Protein AF-A0A521VJM5-F1 (afdb_monomer_lite)

Foldseek 3Di:
DALVVLQCQLVVDQQAQDPCLVVSLVVLLVVLLVDPDPVRLVSSLVSLVSNLVRCLRHPDDPVCNVVSVVVSVVSSLVSLQSQQDQQPDGALVSQQVSQVVCVVVVNHPCPDPSNVVSVVVVPDDDDHPVRSNVVSVVVVVVVVVVVVPDDPPPPPPDPDPPDDD

Secondary structure (DSSP, 8-state):
--HHHHHHHHTS-SSS--TTHHHHHHHHHHHHHH--SHHHHHHHHHHHHHHHHHHHHHT--GGGHHHHHHHHHHHHHHHHHHHHEETTEE-HHHHHHHHHHHHHTTSS-TT-HHHHHHHHHHHS----HHHHHHHHHHHHHHHHHHHHT--S-SSSSSSSS----

Radius of gyration: 23.42 Å; chains: 1; bounding box: 52×75×48 Å

Sequence (165 aa):
MRVDQLLQRVQADPEAAPPDWVELRAEIQDEHARATTAEARVALLGTFNALMDLVERSSIVPENLATFRQTRLRDYRQMVLREAQIGEHVCTETLDAVTRREVDAGRLSPDDELRQRAVREMAAPHPTRAQLMAMDAQRRAQASQLTQTQPASRWRRALTWWRRT

Structure (mmCIF, N/CA/C/O backbone):
data_AF-A0A521VJM5-F1
#
_entry.id   AF-A0A521VJM5-F1
#
loop_
_atom_site.group_PDB
_atom_site.id
_atom_site.type_symbol
_atom_site.label_atom_id
_atom_site.label_alt_id
_atom_site.label_comp_id
_atom_site.label_asym_id
_atom_site.label_entity_id
_atom_site.label_seq_id
_atom_site.pdbx_PDB_ins_code
_atom_site.Cartn_x
_atom_site.Cartn_y
_atom_site.Cartn_z
_atom_site.occupancy
_atom_site.B_iso_or_equiv
_atom_site.auth_seq_id
_atom_site.auth_comp_id
_atom_site.auth_asym_id
_atom_site.auth_atom_id
_atom_site.pdbx_PDB_model_num
ATOM 1 N N . MET A 1 1 ? 12.265 4.939 10.093 1.00 61.16 1 MET A N 1
ATOM 2 C CA . MET A 1 1 ? 12.022 3.979 11.194 1.00 61.16 1 MET A CA 1
ATOM 3 C C . MET A 1 1 ? 11.872 2.592 10.581 1.00 61.16 1 MET A C 1
ATOM 5 O O . MET A 1 1 ? 11.365 2.503 9.475 1.00 61.16 1 MET A O 1
ATOM 9 N N . ARG A 1 2 ? 12.363 1.513 11.205 1.00 80.88 2 ARG A N 1
ATOM 10 C CA . ARG A 1 2 ? 12.263 0.171 10.589 1.00 80.88 2 ARG A CA 1
ATOM 11 C C . ARG A 1 2 ? 10.854 -0.413 10.752 1.00 80.88 2 ARG A C 1
ATOM 13 O O . ARG A 1 2 ? 10.179 -0.103 11.729 1.00 80.88 2 ARG A O 1
ATOM 20 N N . VAL A 1 3 ? 10.447 -1.288 9.828 1.00 81.31 3 VAL A N 1
ATOM 21 C CA . VAL A 1 3 ? 9.133 -1.966 9.832 1.00 81.31 3 VAL A CA 1
ATOM 22 C C . VAL A 1 3 ? 8.836 -2.634 11.180 1.00 81.31 3 VAL A C 1
ATOM 24 O O . VAL A 1 3 ? 7.745 -2.462 11.714 1.00 81.31 3 VAL A O 1
ATOM 27 N N . ASP A 1 4 ? 9.823 -3.305 11.779 1.00 83.62 4 ASP A N 1
ATOM 28 C CA . ASP A 1 4 ? 9.657 -3.992 13.068 1.00 83.62 4 ASP A CA 1
ATOM 29 C C . ASP A 1 4 ? 9.326 -3.030 14.218 1.00 83.62 4 ASP A C 1
ATOM 31 O O . ASP A 1 4 ? 8.544 -3.362 15.101 1.00 83.62 4 ASP A O 1
ATOM 35 N N . GLN A 1 5 ? 9.878 -1.812 14.194 1.00 85.62 5 GLN A N 1
ATOM 36 C CA . GLN A 1 5 ? 9.608 -0.792 15.215 1.00 85.62 5 GLN A CA 1
ATOM 37 C C . GLN A 1 5 ? 8.179 -0.253 15.092 1.00 85.62 5 GLN A C 1
ATOM 39 O O . GLN A 1 5 ? 7.517 -0.017 16.100 1.00 85.62 5 GLN A O 1
ATOM 44 N N . LEU A 1 6 ? 7.692 -0.091 13.858 1.00 85.19 6 LEU A N 1
ATOM 45 C CA . LEU A 1 6 ? 6.300 0.273 13.592 1.00 85.19 6 LEU A CA 1
ATOM 46 C C . LEU A 1 6 ? 5.347 -0.823 14.066 1.00 85.19 6 LEU A C 1
ATOM 48 O O . LEU A 1 6 ? 4.375 -0.528 14.755 1.00 85.19 6 LEU A O 1
ATOM 52 N N . LEU A 1 7 ? 5.652 -2.082 13.745 1.00 85.25 7 LEU A N 1
ATOM 53 C CA . LEU A 1 7 ? 4.852 -3.222 14.177 1.00 85.25 7 LEU A CA 1
ATOM 54 C C . LEU A 1 7 ? 4.780 -3.309 15.707 1.00 85.25 7 LEU A C 1
ATOM 56 O O . LEU A 1 7 ? 3.690 -3.420 16.257 1.00 85.25 7 LEU A O 1
ATOM 60 N N . GLN A 1 8 ? 5.920 -3.182 16.391 1.00 88.81 8 GLN A N 1
ATOM 61 C CA . GLN A 1 8 ? 5.979 -3.192 17.854 1.00 88.81 8 GLN A CA 1
ATOM 62 C C . GLN A 1 8 ? 5.139 -2.078 18.483 1.00 88.81 8 GLN A C 1
ATOM 64 O O . GLN A 1 8 ? 4.447 -2.331 19.462 1.00 88.81 8 GLN A O 1
ATOM 69 N N . ARG A 1 9 ? 5.157 -0.861 17.920 1.00 85.50 9 ARG A N 1
ATOM 70 C CA . ARG A 1 9 ? 4.329 0.251 18.421 1.00 85.50 9 ARG A CA 1
ATOM 71 C C . ARG A 1 9 ? 2.837 -0.027 18.259 1.00 85.50 9 ARG A C 1
ATOM 73 O O . ARG A 1 9 ? 2.081 0.233 19.185 1.00 85.50 9 ARG A O 1
ATOM 80 N N . VAL A 1 10 ? 2.422 -0.585 17.121 1.00 85.94 10 VAL A N 1
ATOM 81 C CA . VAL A 1 10 ? 1.018 -0.970 16.886 1.00 85.94 10 VAL A CA 1
ATOM 82 C C . VAL A 1 10 ? 0.583 -2.112 17.811 1.00 85.94 10 VAL A C 1
ATOM 84 O O . VAL A 1 10 ? -0.568 -2.163 18.218 1.00 85.94 10 VAL A O 1
ATOM 87 N N . GLN A 1 11 ? 1.496 -3.017 18.162 1.00 87.00 11 GLN A N 1
ATOM 88 C CA . GLN A 1 11 ? 1.216 -4.178 19.013 1.00 87.00 11 GLN A CA 1
ATOM 89 C C . GLN A 1 11 ? 1.411 -3.921 20.515 1.00 87.00 11 GLN A C 1
ATOM 91 O O . GLN A 1 11 ? 1.194 -4.836 21.307 1.00 87.00 11 GLN A O 1
ATOM 96 N N . ALA A 1 12 ? 1.840 -2.721 20.915 1.00 86.94 12 ALA A N 1
ATOM 97 C CA . ALA A 1 12 ? 2.168 -2.418 22.307 1.00 86.94 12 ALA A CA 1
ATOM 98 C C . ALA A 1 12 ? 0.951 -2.536 23.239 1.00 86.94 12 ALA A C 1
ATOM 100 O O . ALA A 1 12 ? 1.091 -3.014 24.363 1.00 86.94 12 ALA A O 1
ATOM 101 N N . ASP A 1 13 ? -0.227 -2.139 22.754 1.00 85.75 13 ASP A N 1
ATOM 102 C CA . ASP A 1 13 ? -1.511 -2.341 23.419 1.00 85.75 13 ASP A CA 1
ATOM 103 C C . ASP A 1 13 ? -2.541 -2.833 22.381 1.00 85.75 13 ASP A C 1
ATOM 105 O O . ASP A 1 13 ? -2.928 -2.076 21.489 1.00 85.75 13 ASP A O 1
ATOM 109 N N . PRO A 1 14 ? -2.964 -4.108 22.434 1.00 82.00 14 PRO A N 1
ATOM 110 C CA . PRO A 1 14 ? -3.916 -4.655 21.471 1.00 82.00 14 PRO A CA 1
ATOM 111 C C . PRO A 1 14 ? -5.362 -4.184 21.707 1.00 82.00 14 PRO A C 1
ATOM 113 O O . PRO A 1 14 ? -6.223 -4.448 20.863 1.00 82.00 14 PRO A O 1
ATOM 116 N N . GLU A 1 15 ? -5.644 -3.511 22.826 1.00 84.94 15 GLU A N 1
ATOM 117 C CA . GLU A 1 15 ? -6.987 -3.050 23.198 1.00 84.94 15 GLU A CA 1
ATOM 118 C C . GLU A 1 15 ? -7.183 -1.549 22.953 1.00 84.94 15 GLU A C 1
ATOM 120 O O . GLU A 1 15 ? -8.317 -1.088 22.793 1.00 84.94 15 GLU A O 1
ATOM 125 N N . ALA A 1 16 ? -6.095 -0.780 22.874 1.00 86.50 16 ALA A N 1
ATOM 126 C CA . ALA A 1 16 ? -6.146 0.661 22.672 1.00 86.50 16 ALA A CA 1
ATOM 127 C C . ALA A 1 16 ? -5.255 1.111 21.514 1.00 86.50 16 ALA A C 1
ATOM 129 O O . ALA A 1 16 ? -4.064 0.808 21.452 1.00 86.50 16 ALA A O 1
ATOM 130 N N . ALA A 1 17 ? -5.819 1.912 20.608 1.00 86.94 17 ALA A N 1
ATOM 131 C CA . ALA A 1 17 ? -5.008 2.604 19.622 1.00 86.94 17 ALA A CA 1
ATOM 132 C C . ALA A 1 17 ? -4.013 3.563 20.307 1.00 86.94 17 ALA A C 1
ATOM 134 O O . ALA A 1 17 ? -4.386 4.256 21.263 1.00 86.94 17 ALA A O 1
ATOM 135 N N . PRO A 1 18 ? -2.776 3.673 19.790 1.00 88.44 18 PRO A N 1
ATOM 136 C CA . PRO A 1 18 ? -1.823 4.660 20.273 1.00 88.44 18 PRO A CA 1
ATOM 137 C C . PRO A 1 18 ? -2.395 6.086 20.185 1.00 88.44 18 PRO A C 1
ATOM 139 O O . PRO A 1 18 ? -3.090 6.411 19.216 1.00 88.44 18 PRO A O 1
ATOM 142 N N . PRO A 1 19 ? -2.097 6.970 21.153 1.00 88.19 19 PRO A N 1
ATOM 143 C CA . PRO A 1 19 ? -2.596 8.347 21.136 1.00 88.19 19 PRO A CA 1
ATOM 144 C C . PRO A 1 19 ? -2.091 9.151 19.924 1.00 88.19 19 PRO A C 1
ATOM 146 O O . PRO A 1 19 ? -2.752 10.091 19.497 1.00 88.19 19 PRO A O 1
ATOM 149 N N . ASP A 1 20 ? -0.957 8.751 19.349 1.00 92.44 20 ASP A N 1
ATOM 150 C CA . ASP A 1 20 ? -0.284 9.309 18.171 1.00 92.44 20 ASP A CA 1
ATOM 151 C C . ASP A 1 20 ? -0.540 8.481 16.891 1.00 92.44 20 ASP A C 1
ATOM 153 O O . ASP A 1 20 ? 0.305 8.374 15.996 1.00 92.44 20 ASP A O 1
ATOM 157 N N . TRP A 1 21 ? -1.708 7.833 16.788 1.00 94.56 21 TRP A N 1
ATOM 158 C CA . TRP A 1 21 ? -2.031 6.964 15.649 1.00 94.56 21 TRP A CA 1
ATOM 159 C C . TRP A 1 21 ? -2.033 7.699 14.297 1.00 94.56 21 TRP A C 1
ATOM 161 O O . TRP A 1 21 ? -1.820 7.070 13.258 1.00 94.56 21 TRP A O 1
ATOM 171 N N . VAL A 1 22 ? -2.281 9.014 14.282 1.00 95.50 22 VAL A N 1
ATOM 172 C CA . VAL A 1 22 ? -2.273 9.826 13.054 1.00 95.50 22 VAL A CA 1
ATOM 173 C C . VAL A 1 22 ? -0.851 9.948 12.512 1.00 95.50 22 VAL A C 1
ATOM 175 O O . VAL A 1 22 ? -0.626 9.732 11.319 1.00 95.50 22 VAL A O 1
ATOM 178 N N . GLU A 1 23 ? 0.108 10.237 13.388 1.00 95.25 23 GLU A N 1
ATOM 179 C CA . GLU A 1 23 ? 1.533 10.286 13.081 1.00 95.25 23 GLU A CA 1
ATOM 180 C C . GLU A 1 23 ? 2.030 8.906 12.646 1.00 95.25 23 GLU A C 1
ATOM 182 O O . GLU A 1 23 ? 2.648 8.778 11.590 1.00 95.25 23 GLU A O 1
ATOM 187 N N . LEU A 1 24 ? 1.670 7.852 13.385 1.00 95.31 24 LEU A N 1
ATOM 188 C CA . LEU A 1 24 ? 2.001 6.470 13.029 1.00 95.31 24 LEU A CA 1
ATOM 189 C C . LEU A 1 24 ? 1.470 6.070 11.647 1.00 95.31 24 LEU A C 1
ATOM 191 O O . LEU A 1 24 ? 2.186 5.443 10.865 1.00 95.31 24 LEU A O 1
ATOM 195 N N . ARG A 1 25 ? 0.230 6.443 11.310 1.00 97.12 25 ARG A N 1
ATOM 196 C CA . ARG A 1 25 ? -0.345 6.216 9.975 1.00 97.12 25 ARG A CA 1
ATOM 197 C C . ARG A 1 25 ? 0.505 6.871 8.886 1.00 97.12 25 ARG A C 1
ATOM 199 O O . ARG A 1 25 ? 0.769 6.227 7.871 1.00 97.12 25 ARG A O 1
ATOM 206 N N . ALA A 1 26 ? 0.934 8.116 9.090 1.00 96.81 26 ALA A N 1
ATOM 207 C CA . ALA A 1 26 ? 1.795 8.821 8.143 1.00 96.81 26 ALA A CA 1
ATOM 208 C C . ALA A 1 26 ? 3.175 8.149 8.022 1.00 96.81 26 ALA A C 1
ATOM 210 O O . ALA A 1 26 ? 3.648 7.911 6.912 1.00 96.81 26 ALA A O 1
ATOM 211 N N . GLU A 1 27 ? 3.780 7.750 9.143 1.00 96.50 27 GLU A N 1
ATOM 212 C CA . GLU A 1 27 ? 5.064 7.040 9.165 1.00 96.50 27 GLU A CA 1
ATOM 213 C C . GLU A 1 27 ? 4.998 5.708 8.400 1.00 96.50 27 GLU A C 1
ATOM 215 O O . GLU A 1 27 ? 5.893 5.403 7.612 1.00 96.50 27 GLU A O 1
ATOM 220 N N . ILE A 1 28 ? 3.920 4.932 8.562 1.00 97.19 28 ILE A N 1
ATOM 221 C CA . ILE A 1 28 ? 3.710 3.684 7.811 1.00 97.19 28 ILE A CA 1
ATOM 222 C C . ILE A 1 28 ? 3.607 3.960 6.306 1.00 97.19 28 ILE A C 1
ATOM 224 O O . ILE A 1 28 ? 4.206 3.242 5.501 1.00 97.19 28 ILE A O 1
ATOM 228 N N . GLN A 1 29 ? 2.864 4.996 5.909 1.00 97.12 29 GLN A N 1
ATOM 229 C CA . GLN A 1 29 ? 2.701 5.370 4.501 1.00 97.12 29 GLN A CA 1
ATOM 230 C C . GLN A 1 29 ? 4.014 5.843 3.863 1.00 97.12 29 GLN A C 1
ATOM 232 O O . GLN A 1 29 ? 4.281 5.513 2.700 1.00 97.12 29 GLN A O 1
ATOM 237 N N . ASP A 1 30 ? 4.834 6.577 4.614 1.00 96.19 30 ASP A N 1
ATOM 238 C CA . ASP A 1 30 ? 6.147 7.056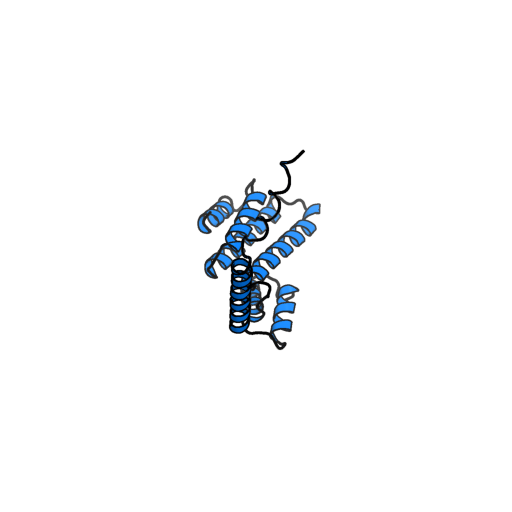 4.185 1.00 96.19 30 ASP A CA 1
ATOM 239 C C . ASP A 1 30 ? 7.156 5.914 4.051 1.00 96.19 30 ASP A C 1
ATOM 241 O O . ASP A 1 30 ? 7.859 5.816 3.039 1.00 96.19 30 ASP A O 1
ATOM 245 N N . GLU A 1 31 ? 7.215 5.010 5.030 1.00 96.44 31 GLU A N 1
ATOM 246 C CA . GLU A 1 31 ? 8.079 3.831 4.946 1.00 96.44 31 GLU A CA 1
ATOM 247 C C . GLU A 1 31 ? 7.630 2.898 3.813 1.00 96.44 31 GLU A C 1
ATOM 249 O O . GLU A 1 31 ? 8.467 2.367 3.082 1.00 96.44 31 GLU A O 1
ATOM 254 N N . HIS A 1 32 ? 6.320 2.769 3.566 1.00 96.81 32 HIS A N 1
ATOM 255 C CA . HIS A 1 32 ? 5.809 1.994 2.426 1.00 96.81 32 HIS A CA 1
ATOM 256 C C . HIS A 1 32 ? 6.240 2.611 1.095 1.00 96.81 32 HIS A C 1
ATOM 258 O O . HIS A 1 32 ? 6.634 1.890 0.176 1.00 96.81 32 HIS A O 1
ATOM 264 N N . ALA A 1 33 ? 6.256 3.945 1.003 1.00 94.31 33 ALA A N 1
ATOM 265 C CA . ALA A 1 33 ? 6.749 4.646 -0.179 1.00 94.31 33 ALA A CA 1
ATOM 266 C C . ALA A 1 33 ? 8.233 4.369 -0.463 1.00 94.31 33 ALA A C 1
ATOM 268 O O . ALA A 1 33 ? 8.629 4.275 -1.626 1.00 94.31 33 ALA A O 1
ATOM 269 N N . ARG A 1 34 ? 9.045 4.239 0.592 1.00 94.19 34 ARG A N 1
ATOM 270 C CA . ARG A 1 34 ? 10.498 4.019 0.509 1.00 94.19 34 ARG A CA 1
ATOM 271 C C . ARG A 1 34 ? 10.884 2.546 0.382 1.00 94.19 34 ARG A C 1
ATOM 273 O O . ARG A 1 34 ? 12.001 2.252 -0.039 1.00 94.19 34 ARG A O 1
ATOM 280 N N . ALA A 1 35 ? 9.988 1.626 0.728 1.00 94.06 35 ALA A N 1
ATOM 281 C CA .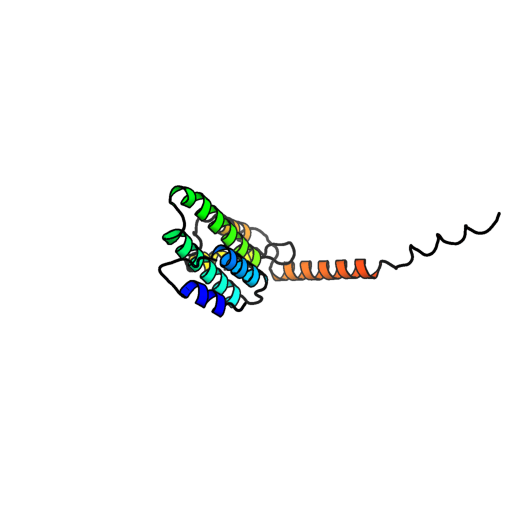 ALA A 1 35 ? 10.263 0.198 0.715 1.00 94.06 35 ALA A CA 1
ATOM 282 C C . ALA A 1 35 ? 10.628 -0.306 -0.694 1.00 94.06 35 ALA A C 1
ATOM 284 O O . ALA A 1 35 ? 9.892 -0.117 -1.668 1.00 94.06 35 ALA A O 1
ATOM 285 N N . THR A 1 36 ? 11.762 -0.998 -0.803 1.00 90.56 36 THR A N 1
ATOM 286 C CA . THR A 1 36 ? 12.290 -1.529 -2.072 1.00 90.56 36 THR A CA 1
ATOM 287 C C . THR A 1 36 ? 12.005 -3.016 -2.274 1.00 90.56 36 THR A C 1
ATOM 289 O O . THR A 1 36 ? 12.175 -3.518 -3.384 1.00 90.56 36 THR A O 1
ATOM 292 N N . THR A 1 37 ? 11.542 -3.721 -1.238 1.00 92.62 37 THR A N 1
ATOM 293 C CA . THR A 1 37 ? 11.216 -5.152 -1.292 1.00 92.62 37 THR A CA 1
ATOM 294 C C . THR A 1 37 ? 9.713 -5.385 -1.168 1.00 92.62 37 THR A C 1
ATOM 296 O O . THR A 1 37 ? 8.997 -4.625 -0.511 1.00 92.62 37 THR A O 1
ATOM 299 N N . ALA A 1 38 ? 9.224 -6.456 -1.798 1.00 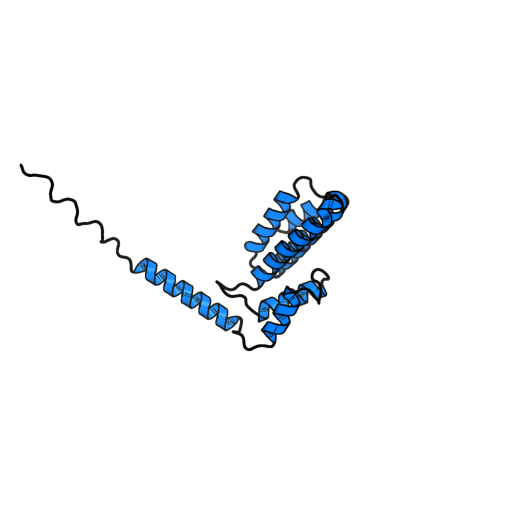91.81 38 ALA A N 1
ATOM 300 C CA . ALA A 1 38 ? 7.822 -6.856 -1.694 1.00 91.81 38 ALA A CA 1
ATOM 301 C C . ALA A 1 38 ? 7.453 -7.252 -0.255 1.00 91.81 38 ALA A C 1
ATOM 303 O O . ALA A 1 38 ? 6.400 -6.865 0.235 1.00 91.81 38 ALA A O 1
ATOM 304 N N . GLU A 1 39 ? 8.345 -7.959 0.441 1.00 93.19 39 GLU A N 1
ATOM 305 C CA . GLU A 1 39 ? 8.150 -8.386 1.830 1.00 93.19 39 GLU A CA 1
ATOM 306 C C . GLU A 1 39 ? 7.936 -7.199 2.779 1.00 93.19 39 GLU A C 1
ATOM 308 O O . GLU A 1 39 ? 6.960 -7.179 3.526 1.00 93.19 39 GLU A O 1
ATOM 313 N N . ALA A 1 40 ? 8.776 -6.160 2.692 1.00 94.31 40 ALA A N 1
ATOM 314 C CA . ALA A 1 40 ? 8.621 -4.967 3.523 1.00 94.31 40 ALA A CA 1
ATOM 315 C C . ALA A 1 40 ? 7.297 -4.241 3.240 1.00 94.31 40 ALA A C 1
ATOM 317 O O . ALA A 1 40 ? 6.631 -3.784 4.167 1.00 94.31 40 ALA A O 1
ATOM 318 N N . ARG A 1 41 ? 6.885 -4.163 1.968 1.00 95.38 41 ARG A N 1
ATOM 319 C CA . ARG A 1 41 ? 5.606 -3.550 1.576 1.00 95.38 41 ARG A CA 1
ATOM 320 C C . ARG A 1 41 ? 4.405 -4.327 2.113 1.00 95.38 41 ARG A C 1
ATOM 322 O O . ARG A 1 41 ? 3.490 -3.712 2.654 1.00 95.38 41 ARG A O 1
ATOM 329 N N . VAL A 1 42 ? 4.444 -5.660 2.036 1.00 95.56 42 VAL A N 1
ATOM 330 C CA . VAL A 1 42 ? 3.420 -6.545 2.617 1.00 95.56 42 VAL A CA 1
ATOM 331 C C . VAL A 1 42 ? 3.325 -6.345 4.125 1.00 95.56 42 VAL A C 1
ATOM 333 O O . VAL A 1 42 ? 2.226 -6.156 4.644 1.00 95.56 42 VAL A O 1
ATOM 336 N N . ALA A 1 43 ? 4.463 -6.347 4.822 1.00 94.62 43 ALA A N 1
ATOM 337 C CA . ALA A 1 43 ? 4.496 -6.137 6.263 1.00 94.62 43 ALA A CA 1
ATOM 338 C C . ALA A 1 43 ? 3.901 -4.770 6.641 1.00 94.62 43 ALA A C 1
ATOM 340 O O . ALA A 1 43 ? 3.052 -4.699 7.522 1.00 94.62 43 ALA A O 1
ATOM 341 N N . LEU A 1 44 ? 4.250 -3.702 5.917 1.00 96.75 44 LEU A N 1
ATOM 342 C CA . LEU A 1 44 ? 3.717 -2.356 6.154 1.00 96.75 44 LEU A CA 1
ATOM 343 C C . LEU A 1 44 ? 2.214 -2.229 5.860 1.00 96.75 44 LEU A C 1
ATOM 345 O O . LEU A 1 44 ? 1.518 -1.543 6.605 1.00 96.75 44 LEU A O 1
ATOM 349 N N . LEU A 1 45 ? 1.687 -2.903 4.830 1.00 97.06 45 LEU A N 1
ATOM 350 C CA . LEU A 1 45 ? 0.236 -2.988 4.597 1.00 97.06 45 LEU A CA 1
ATOM 351 C C . LEU A 1 45 ? -0.480 -3.726 5.736 1.00 97.06 45 LEU A C 1
ATOM 353 O O . LEU A 1 45 ? -1.561 -3.310 6.158 1.00 97.06 45 LEU A O 1
ATOM 357 N N . GLY A 1 46 ? 0.127 -4.799 6.251 1.00 95.19 46 GLY A N 1
ATOM 358 C CA . GLY A 1 46 ? -0.362 -5.512 7.430 1.00 95.19 46 GLY A CA 1
ATOM 359 C C . GLY A 1 46 ? -0.399 -4.612 8.667 1.00 95.19 46 GLY A C 1
ATOM 360 O O . GLY A 1 46 ? -1.441 -4.500 9.310 1.00 95.19 46 GLY A O 1
ATOM 361 N N . THR A 1 47 ? 0.701 -3.908 8.947 1.00 95.38 47 THR A N 1
ATOM 362 C CA . THR A 1 47 ? 0.810 -2.959 10.064 1.00 95.38 47 THR A CA 1
ATOM 363 C C . THR A 1 47 ? -0.193 -1.812 9.943 1.00 95.38 47 THR A C 1
ATOM 365 O O . THR A 1 47 ? -0.831 -1.457 10.932 1.00 95.38 47 THR A O 1
ATOM 368 N N . PHE A 1 48 ? -0.388 -1.263 8.738 1.00 97.25 48 PHE A N 1
ATOM 369 C CA . PHE A 1 48 ? -1.412 -0.247 8.479 1.00 97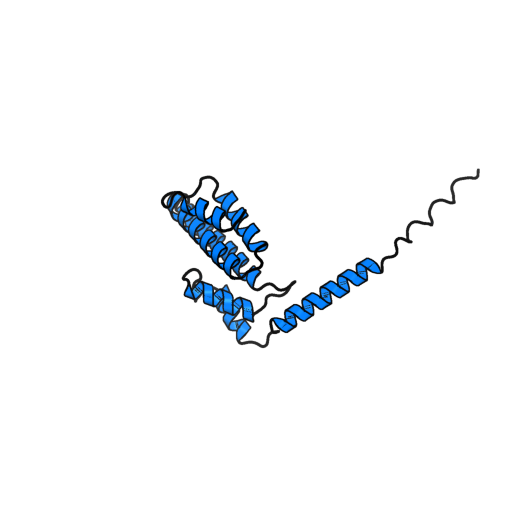.25 48 PHE A CA 1
ATOM 370 C C . PHE A 1 48 ? -2.805 -0.759 8.849 1.00 97.25 48 PHE A C 1
ATOM 372 O O . PHE A 1 48 ? -3.524 -0.093 9.590 1.00 97.25 48 PHE A O 1
ATOM 379 N N . ASN A 1 49 ? -3.187 -1.946 8.366 1.00 95.44 49 ASN A N 1
ATOM 380 C CA . ASN A 1 49 ? -4.512 -2.487 8.651 1.00 95.44 49 ASN A CA 1
ATOM 381 C C . ASN A 1 49 ? -4.715 -2.769 10.138 1.00 95.44 49 ASN A C 1
ATOM 383 O O . ASN A 1 49 ? -5.752 -2.382 10.666 1.00 95.44 49 ASN A O 1
ATOM 387 N N . ALA A 1 50 ? -3.716 -3.338 10.815 1.00 94.25 50 ALA A N 1
ATOM 388 C CA . ALA A 1 50 ? -3.776 -3.568 12.255 1.00 94.25 50 ALA A CA 1
ATOM 389 C C . ALA A 1 50 ? -3.975 -2.260 13.043 1.00 94.25 50 ALA A C 1
ATOM 391 O O . ALA A 1 50 ? -4.839 -2.198 13.916 1.00 94.25 50 ALA A O 1
ATOM 392 N N . LEU A 1 51 ? -3.240 -1.194 12.699 1.00 96.06 51 LEU A N 1
ATOM 393 C CA . LEU A 1 51 ? -3.414 0.118 13.326 1.00 96.06 51 LEU A CA 1
ATOM 394 C C . LEU A 1 51 ? -4.822 0.671 13.087 1.00 96.06 51 LEU A C 1
ATOM 396 O O . LEU A 1 51 ? -5.473 1.134 14.019 1.00 96.06 51 LEU A O 1
ATOM 400 N N . MET A 1 52 ? -5.304 0.626 11.844 1.00 96.88 52 MET A N 1
ATOM 401 C CA . MET A 1 52 ? -6.628 1.152 11.512 1.00 96.88 52 MET A CA 1
ATOM 402 C C . MET A 1 52 ? -7.754 0.346 12.168 1.00 96.88 52 MET A C 1
ATOM 404 O O . MET A 1 52 ? -8.750 0.939 12.566 1.00 96.88 52 MET A O 1
ATOM 408 N N . ASP A 1 53 ? -7.588 -0.970 12.328 1.00 94.94 53 ASP A N 1
ATOM 409 C CA . ASP A 1 53 ? -8.524 -1.827 13.063 1.00 94.94 53 ASP A CA 1
ATOM 410 C C . ASP A 1 53 ? -8.601 -1.456 14.548 1.00 94.94 53 ASP A C 1
ATOM 412 O O . ASP A 1 53 ? -9.694 -1.433 15.112 1.00 94.94 53 ASP A O 1
ATOM 416 N N . LEU A 1 54 ? -7.464 -1.144 15.180 1.00 95.06 54 LEU A N 1
ATOM 417 C CA . LEU A 1 54 ? -7.434 -0.653 16.560 1.00 95.06 54 LEU A CA 1
ATOM 418 C C . LEU A 1 54 ? -8.158 0.688 16.672 1.00 95.06 54 LEU A C 1
ATOM 420 O O . LEU A 1 54 ? -9.095 0.813 17.455 1.00 95.06 54 LEU A O 1
ATOM 424 N N . VAL A 1 55 ? -7.784 1.656 15.831 1.00 96.19 55 VAL A N 1
ATOM 425 C CA . VAL A 1 55 ? -8.375 3.003 15.823 1.00 96.19 55 VAL A CA 1
ATOM 426 C C . VAL A 1 55 ? -9.889 2.939 15.625 1.00 96.19 55 VAL A C 1
ATOM 428 O O . VAL A 1 55 ? -10.629 3.588 16.364 1.00 96.19 55 VAL A O 1
ATOM 431 N N . GLU A 1 56 ? -10.361 2.127 14.675 1.00 95.81 56 GLU A N 1
ATOM 432 C CA . GLU A 1 56 ? -11.789 1.956 14.400 1.00 95.81 56 GLU A CA 1
ATOM 433 C C . GLU A 1 56 ? -12.565 1.453 15.623 1.00 95.81 56 GLU A C 1
ATOM 435 O O . GLU A 1 56 ? -13.665 1.936 15.880 1.00 95.81 56 GLU A O 1
ATOM 440 N N . ARG A 1 57 ? -11.994 0.504 16.379 1.00 94.00 57 ARG A N 1
ATOM 441 C CA . ARG A 1 57 ? -12.640 -0.087 17.560 1.00 94.00 57 ARG A CA 1
ATOM 442 C C . ARG A 1 57 ? -12.570 0.803 18.799 1.00 94.00 57 ARG A C 1
ATOM 444 O O . ARG A 1 57 ? -13.528 0.818 19.565 1.00 94.00 57 ARG A O 1
ATOM 451 N N . SER A 1 58 ? -11.449 1.491 19.023 1.00 92.69 58 SER A N 1
ATOM 452 C CA . SER A 1 58 ? -11.177 2.163 20.302 1.00 92.69 58 SER A CA 1
ATOM 453 C C . SER A 1 58 ? -11.376 3.676 20.283 1.00 92.69 58 SER A C 1
ATOM 455 O O . SER A 1 58 ? -11.530 4.278 21.342 1.00 92.69 58 SER A O 1
ATOM 457 N N . SER A 1 59 ? -11.311 4.318 19.113 1.00 91.62 59 SER A N 1
ATOM 458 C CA . SER A 1 59 ? -11.110 5.775 19.034 1.00 91.62 59 SER A CA 1
ATOM 459 C C . SER A 1 59 ? -12.114 6.506 18.147 1.00 91.62 59 SER A C 1
ATOM 461 O O . SER A 1 59 ? -12.282 7.717 18.293 1.00 91.62 59 SER A O 1
ATOM 463 N N . ILE A 1 60 ? -12.787 5.809 17.230 1.00 94.69 60 ILE A N 1
ATOM 464 C CA . ILE A 1 60 ? -13.752 6.424 16.314 1.00 94.69 60 ILE A CA 1
ATOM 465 C C . ILE A 1 60 ? -15.169 6.299 16.874 1.00 94.69 60 ILE A C 1
ATOM 467 O O . ILE A 1 60 ? -15.672 5.204 17.103 1.00 94.69 60 ILE A O 1
ATOM 471 N N . VAL A 1 61 ? -15.836 7.440 17.054 1.00 94.69 61 VAL A N 1
ATOM 472 C CA . VAL A 1 61 ? -17.254 7.484 17.444 1.00 94.69 61 VAL A CA 1
ATOM 473 C C . VAL A 1 61 ? -18.166 7.034 16.289 1.00 94.69 61 VAL A C 1
ATOM 475 O O . VAL A 1 61 ? -17.811 7.250 15.122 1.00 94.69 61 VAL A O 1
ATOM 478 N N . PRO A 1 62 ? -19.345 6.440 16.569 1.00 95.31 62 PRO A N 1
ATOM 479 C CA . PRO A 1 62 ? -20.209 5.842 15.547 1.00 95.31 62 PRO A CA 1
ATOM 480 C C . PRO A 1 62 ? -20.564 6.775 14.383 1.00 95.31 62 PRO A C 1
ATOM 482 O O . PRO A 1 62 ? -20.604 6.339 13.232 1.00 95.31 62 PRO A O 1
ATOM 485 N N . GLU A 1 63 ? -20.759 8.065 14.654 1.00 96.81 63 GLU A N 1
ATOM 486 C CA . GLU A 1 63 ? -21.156 9.062 13.654 1.00 96.81 63 GLU A CA 1
ATOM 487 C C . GLU A 1 63 ? -20.057 9.306 12.605 1.00 96.81 63 GLU A C 1
ATOM 489 O O . GLU A 1 63 ? -20.347 9.673 11.468 1.00 96.81 63 GLU A O 1
ATOM 494 N N . ASN A 1 64 ? -18.794 9.055 12.962 1.00 96.69 64 ASN A N 1
ATOM 495 C CA . ASN A 1 64 ? -17.632 9.250 12.092 1.00 96.69 64 ASN A CA 1
ATOM 496 C C . ASN A 1 64 ? -17.164 7.959 11.401 1.00 96.69 64 ASN A C 1
ATOM 498 O O . ASN A 1 64 ? -16.255 7.999 10.566 1.00 96.69 64 ASN A O 1
ATOM 502 N N . LEU A 1 65 ? -17.781 6.816 11.713 1.00 96.19 65 LEU A N 1
ATOM 503 C CA . LEU A 1 65 ? -17.312 5.497 11.290 1.00 96.19 65 LEU A CA 1
ATOM 504 C C . LEU A 1 65 ? -17.304 5.324 9.764 1.00 96.19 65 LEU A C 1
ATOM 506 O O . LEU A 1 65 ? -16.352 4.785 9.200 1.00 96.19 65 LEU A O 1
ATOM 510 N N . ALA A 1 66 ? -18.336 5.816 9.075 1.00 97.19 66 ALA A N 1
ATOM 511 C CA . ALA A 1 66 ? -18.425 5.725 7.617 1.00 97.19 66 ALA A CA 1
ATOM 512 C C . ALA A 1 66 ? -17.302 6.519 6.924 1.00 97.19 66 ALA A C 1
ATOM 514 O O . ALA A 1 66 ? -16.596 5.987 6.064 1.00 97.19 66 ALA A O 1
ATOM 515 N N . THR A 1 67 ? -17.087 7.767 7.347 1.00 97.50 67 THR A N 1
ATOM 516 C CA . THR A 1 67 ? -16.022 8.642 6.832 1.00 97.50 67 THR A CA 1
ATOM 517 C C . THR A 1 67 ? -14.636 8.068 7.117 1.00 97.50 67 THR A C 1
ATOM 519 O O . THR A 1 67 ? -13.752 8.103 6.253 1.00 97.50 67 THR A O 1
ATOM 522 N N . PHE A 1 68 ? -14.444 7.503 8.312 1.00 97.38 68 PHE A N 1
ATOM 523 C CA . PHE A 1 68 ? -13.204 6.833 8.684 1.00 97.38 68 PHE A CA 1
ATOM 524 C C . PHE A 1 68 ? -12.917 5.644 7.761 1.00 97.38 68 PHE A C 1
ATOM 526 O O . PHE A 1 68 ? -11.855 5.597 7.141 1.00 97.38 68 PHE A O 1
ATOM 533 N N . ARG A 1 69 ? -13.885 4.735 7.581 1.00 96.50 69 ARG A N 1
ATOM 534 C CA . ARG A 1 69 ? -13.752 3.566 6.694 1.00 96.50 69 ARG A CA 1
ATOM 535 C C . ARG A 1 69 ? -13.458 3.960 5.251 1.00 96.50 69 ARG A C 1
ATOM 537 O O . ARG A 1 69 ? -12.600 3.355 4.613 1.00 96.50 69 ARG A O 1
ATOM 544 N N . GLN A 1 70 ? -14.112 5.004 4.746 1.00 96.62 70 GLN A N 1
ATOM 545 C CA . GLN A 1 70 ? -13.846 5.518 3.403 1.00 96.62 70 GLN A CA 1
ATOM 546 C C . GLN A 1 70 ? -12.413 6.058 3.274 1.00 96.62 70 GLN A C 1
ATOM 548 O O . GLN A 1 70 ? -11.725 5.775 2.291 1.00 96.62 70 GLN A O 1
ATOM 553 N N . THR A 1 71 ? -11.946 6.810 4.273 1.00 96.94 71 THR A N 1
ATOM 554 C CA . THR A 1 71 ? -10.580 7.351 4.308 1.00 96.94 71 THR A CA 1
ATOM 555 C C . THR A 1 71 ? -9.545 6.233 4.380 1.00 96.94 71 THR A C 1
ATOM 557 O O . THR A 1 71 ? -8.608 6.214 3.582 1.00 96.94 71 THR A O 1
ATOM 560 N N . ARG A 1 72 ? -9.758 5.261 5.273 1.00 97.19 72 ARG A N 1
ATOM 561 C CA . ARG A 1 72 ? -8.942 4.052 5.409 1.00 97.19 72 ARG A CA 1
ATOM 562 C C . ARG A 1 72 ? -8.826 3.308 4.080 1.00 97.19 72 ARG A C 1
ATOM 564 O O . ARG A 1 72 ? -7.719 2.984 3.656 1.00 97.19 72 ARG A O 1
ATOM 571 N N . LEU A 1 73 ? -9.952 3.066 3.407 1.00 96.56 73 LEU A N 1
ATOM 572 C CA . LEU A 1 73 ? -9.975 2.354 2.131 1.00 96.56 73 LEU A CA 1
ATOM 573 C C . LEU A 1 73 ? -9.221 3.119 1.037 1.00 96.56 73 LEU A C 1
ATOM 575 O O . LEU A 1 73 ? -8.461 2.520 0.277 1.00 96.56 73 LEU A O 1
ATOM 579 N N . ARG A 1 74 ? -9.396 4.444 0.963 1.00 97.06 74 ARG A N 1
ATOM 580 C CA . ARG A 1 74 ? -8.681 5.293 -0.000 1.00 97.06 74 ARG A CA 1
ATOM 581 C C . ARG A 1 74 ? -7.168 5.198 0.185 1.00 97.06 74 ARG A C 1
ATOM 583 O O . ARG A 1 74 ? -6.450 4.992 -0.791 1.00 97.06 74 ARG A O 1
ATOM 590 N N . ASP A 1 75 ? -6.697 5.335 1.416 1.00 97.50 75 ASP A N 1
ATOM 591 C CA . ASP A 1 75 ? -5.271 5.264 1.726 1.00 97.50 75 ASP A CA 1
ATOM 592 C C . ASP A 1 75 ? -4.680 3.898 1.395 1.00 97.50 75 ASP A C 1
ATOM 594 O O . ASP A 1 75 ? -3.620 3.797 0.779 1.00 97.50 75 ASP A O 1
ATOM 598 N N . TYR A 1 76 ? -5.395 2.840 1.771 1.00 97.69 76 TYR A N 1
ATOM 599 C CA . TYR A 1 76 ? -4.986 1.474 1.501 1.00 97.69 76 TYR A CA 1
ATOM 600 C C . TYR A 1 76 ? -4.872 1.214 -0.009 1.00 97.69 76 TYR A C 1
ATOM 602 O O . TYR A 1 76 ? -3.847 0.723 -0.487 1.00 97.69 76 TYR A O 1
ATOM 610 N N . ARG A 1 77 ? -5.874 1.641 -0.795 1.00 97.25 77 ARG A N 1
ATOM 611 C CA . ARG A 1 77 ? -5.832 1.588 -2.268 1.00 97.25 77 ARG A CA 1
ATOM 612 C C . ARG A 1 77 ? -4.639 2.366 -2.828 1.00 97.25 77 ARG A C 1
ATOM 614 O O . ARG A 1 77 ? -4.006 1.901 -3.773 1.00 97.25 77 ARG A O 1
ATOM 621 N N . GLN A 1 78 ? -4.298 3.519 -2.251 1.00 97.19 78 GLN A N 1
ATOM 622 C CA . GLN A 1 78 ? -3.137 4.305 -2.676 1.00 97.19 78 GLN A CA 1
ATOM 623 C C . GLN A 1 78 ? -1.813 3.571 -2.416 1.00 97.19 78 GLN A C 1
ATOM 625 O O . GLN A 1 78 ? -0.936 3.580 -3.283 1.00 97.19 78 GLN A O 1
ATOM 630 N N . MET A 1 79 ? -1.669 2.907 -1.265 1.00 97.69 79 MET A N 1
ATOM 631 C CA . MET A 1 79 ? -0.499 2.072 -0.973 1.00 97.69 79 MET A CA 1
ATOM 632 C C . MET A 1 79 ? -0.398 0.905 -1.967 1.00 97.69 79 MET A C 1
ATOM 634 O O . MET A 1 79 ? 0.654 0.711 -2.571 1.00 97.69 79 MET A O 1
ATOM 638 N N . VAL A 1 80 ? -1.498 0.193 -2.233 1.00 97.38 80 VAL A N 1
ATOM 639 C CA . VAL A 1 80 ? -1.543 -0.895 -3.229 1.00 97.38 80 VAL A CA 1
ATOM 640 C C . VAL A 1 80 ? -1.152 -0.406 -4.629 1.00 97.38 80 VAL A C 1
ATOM 642 O O . VAL A 1 80 ? -0.286 -0.998 -5.274 1.00 97.38 80 VAL A O 1
ATOM 645 N N . LEU A 1 81 ? -1.732 0.706 -5.091 1.00 96.56 81 LEU A N 1
ATOM 646 C CA . LEU A 1 81 ? -1.413 1.301 -6.395 1.00 96.56 81 LEU A CA 1
ATOM 647 C C . LEU A 1 81 ? 0.074 1.648 -6.526 1.00 96.56 81 LEU A C 1
ATOM 649 O O . LEU A 1 81 ? 0.668 1.441 -7.584 1.00 96.56 81 LEU A O 1
ATOM 653 N N . ARG A 1 82 ? 0.698 2.123 -5.444 1.00 95.38 82 ARG A N 1
ATOM 654 C CA . ARG A 1 82 ? 2.125 2.461 -5.419 1.00 95.38 82 ARG A CA 1
ATOM 655 C C . ARG A 1 82 ? 3.034 1.242 -5.607 1.00 95.38 82 ARG A C 1
ATOM 657 O O . ARG A 1 82 ? 4.156 1.400 -6.079 1.00 95.38 82 ARG A O 1
ATOM 664 N N . GLU A 1 83 ? 2.601 0.032 -5.252 1.00 96.00 83 GLU A N 1
ATOM 665 C CA . GLU A 1 83 ? 3.371 -1.192 -5.547 1.00 96.00 83 GLU A CA 1
ATOM 666 C C . GLU A 1 83 ? 3.404 -1.514 -7.041 1.00 96.00 83 GLU A C 1
ATOM 668 O O . GLU A 1 83 ? 4.399 -2.036 -7.546 1.00 96.00 83 GLU A O 1
ATOM 673 N N . ALA A 1 84 ? 2.333 -1.168 -7.751 1.00 96.06 84 ALA A N 1
ATOM 674 C CA . ALA A 1 84 ? 2.213 -1.387 -9.183 1.00 96.06 84 ALA A CA 1
ATOM 675 C C . ALA A 1 84 ? 2.819 -0.253 -10.026 1.00 96.06 84 ALA A C 1
ATOM 677 O O . ALA A 1 84 ? 2.916 -0.392 -11.243 1.00 96.06 84 ALA A O 1
ATOM 678 N N . GLN A 1 85 ? 3.236 0.858 -9.420 1.00 95.38 85 GLN A N 1
ATOM 679 C CA . GLN A 1 85 ? 3.723 2.020 -10.156 1.00 95.38 85 GLN A CA 1
ATOM 680 C C . GLN A 1 85 ? 5.148 1.823 -10.703 1.00 95.38 85 GLN A C 1
ATOM 682 O O . GLN A 1 85 ? 6.072 1.455 -9.977 1.00 95.38 85 GLN A O 1
ATOM 687 N N . ILE A 1 86 ? 5.335 2.120 -11.991 1.00 93.62 86 ILE A N 1
ATOM 688 C CA . ILE A 1 86 ? 6.623 2.150 -12.696 1.00 93.62 86 ILE A CA 1
ATOM 689 C C . ILE A 1 86 ? 6.705 3.476 -13.456 1.00 93.62 86 ILE A C 1
ATOM 691 O O . ILE A 1 86 ? 6.054 3.664 -14.485 1.00 93.62 86 ILE A O 1
ATOM 695 N N . GLY A 1 87 ? 7.478 4.421 -12.919 1.00 91.38 87 GLY A N 1
ATOM 696 C CA . GLY A 1 87 ? 7.481 5.798 -13.411 1.00 91.38 87 GLY A CA 1
ATOM 697 C C . GLY A 1 87 ? 6.090 6.430 -13.276 1.00 91.38 87 GLY A C 1
ATOM 698 O O . GLY A 1 87 ? 5.523 6.487 -12.186 1.00 91.38 87 GLY A O 1
ATOM 699 N N . GLU A 1 88 ? 5.522 6.887 -14.390 1.00 92.00 88 GLU A N 1
ATOM 700 C CA . GLU A 1 88 ? 4.163 7.459 -14.440 1.00 92.00 88 GLU A CA 1
ATOM 701 C C . GLU A 1 88 ? 3.076 6.425 -14.770 1.00 92.00 88 GLU A C 1
ATOM 703 O O . GLU A 1 88 ? 1.898 6.768 -14.818 1.00 92.00 88 GLU A O 1
ATOM 708 N N . HIS A 1 89 ? 3.455 5.169 -15.010 1.00 94.88 89 HIS A N 1
ATOM 709 C CA . HIS A 1 89 ? 2.529 4.118 -15.423 1.00 94.88 89 HIS A CA 1
ATOM 710 C C . HIS A 1 89 ? 2.200 3.187 -14.264 1.00 94.88 89 HIS A C 1
ATOM 712 O O . HIS A 1 89 ? 3.021 2.955 -13.377 1.00 94.88 89 HIS A O 1
ATOM 718 N N . VAL A 1 90 ? 1.006 2.601 -14.304 1.00 96.44 90 VAL A N 1
ATOM 719 C CA . VAL A 1 90 ? 0.621 1.499 -13.418 1.00 96.44 90 VAL A CA 1
ATOM 720 C C . VAL A 1 90 ? 0.792 0.197 -14.191 1.00 96.44 90 VAL A C 1
ATOM 722 O O . VAL A 1 90 ? 0.209 0.015 -15.255 1.00 96.44 90 VAL A O 1
ATOM 725 N N . CYS A 1 91 ? 1.613 -0.709 -13.669 1.00 97.50 91 CYS A N 1
ATOM 726 C CA . CYS A 1 91 ? 1.818 -2.029 -14.240 1.00 97.50 91 CYS A CA 1
ATOM 727 C C . CYS A 1 91 ? 0.631 -2.930 -13.904 1.00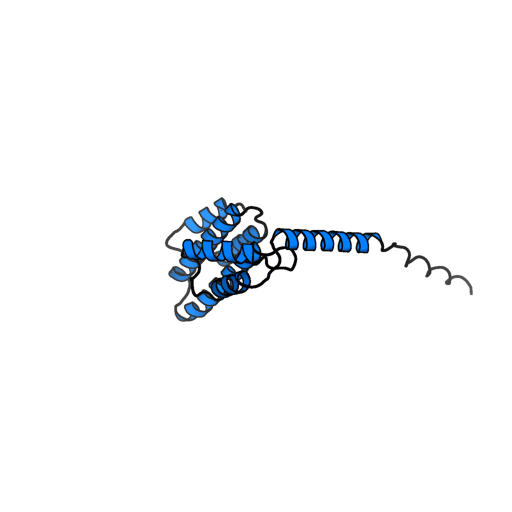 97.50 91 CYS A C 1
ATOM 729 O O . CYS A 1 91 ? 0.502 -3.395 -12.771 1.00 97.50 91 CYS A O 1
ATOM 731 N N . THR A 1 92 ? -0.199 -3.208 -14.907 1.00 97.62 92 THR A N 1
ATOM 732 C CA . THR A 1 92 ? -1.381 -4.070 -14.799 1.00 97.62 92 THR A CA 1
ATOM 733 C C . THR A 1 92 ? -1.051 -5.452 -14.232 1.00 97.62 92 THR A C 1
ATOM 735 O O . THR A 1 92 ? -1.732 -5.907 -13.317 1.00 97.62 92 THR A O 1
ATOM 738 N N . GLU A 1 93 ? 0.049 -6.073 -14.676 1.00 97.75 93 GLU A N 1
ATOM 739 C CA . GLU A 1 93 ? 0.508 -7.372 -14.158 1.00 97.75 93 GLU A CA 1
ATOM 740 C C . GLU A 1 93 ? 0.773 -7.339 -12.650 1.00 97.75 93 GLU A C 1
ATOM 742 O O . GLU A 1 93 ? 0.390 -8.239 -11.902 1.00 97.75 93 GLU A O 1
ATOM 747 N N . THR A 1 94 ? 1.415 -6.265 -12.189 1.00 97.00 94 THR A N 1
ATOM 748 C CA . THR A 1 94 ? 1.732 -6.097 -10.769 1.00 97.00 94 THR A CA 1
ATOM 749 C C . THR A 1 94 ? 0.484 -5.738 -9.973 1.00 97.00 94 THR A C 1
ATOM 751 O O . THR A 1 94 ? 0.310 -6.241 -8.867 1.00 97.00 94 THR A O 1
ATOM 754 N N . LEU A 1 95 ? -0.406 -4.914 -10.529 1.00 97.94 95 LEU A N 1
ATOM 755 C CA . LEU A 1 95 ? -1.656 -4.541 -9.877 1.00 97.94 95 LEU A CA 1
ATOM 756 C C . LEU A 1 95 ? -2.564 -5.759 -9.663 1.00 97.94 95 LEU A C 1
ATOM 758 O O . LEU A 1 95 ? -3.107 -5.927 -8.571 1.00 97.94 95 LEU A O 1
ATOM 762 N N . ASP A 1 96 ? -2.703 -6.635 -10.659 1.00 98.19 96 ASP A N 1
ATOM 763 C CA . ASP A 1 96 ? -3.448 -7.891 -10.512 1.00 98.19 96 ASP A CA 1
ATOM 764 C C . ASP A 1 96 ? -2.825 -8.786 -9.436 1.00 98.19 96 ASP A C 1
ATOM 766 O O . ASP A 1 96 ? -3.523 -9.228 -8.524 1.00 98.19 96 ASP A O 1
ATOM 770 N N . ALA A 1 97 ? -1.503 -8.986 -9.481 1.00 97.69 97 ALA A N 1
ATOM 771 C CA . ALA A 1 97 ? -0.807 -9.824 -8.513 1.00 97.69 97 ALA A CA 1
ATOM 772 C C . ALA A 1 97 ? -0.953 -9.306 -7.072 1.00 97.69 97 ALA A C 1
ATOM 774 O O . ALA A 1 97 ? -1.244 -10.090 -6.167 1.00 97.69 97 ALA A O 1
ATOM 775 N N . VAL A 1 98 ? -0.786 -7.997 -6.860 1.00 97.38 98 VAL A N 1
ATOM 776 C CA . VAL A 1 98 ? -0.913 -7.365 -5.540 1.00 97.38 98 VAL A CA 1
ATOM 777 C C . VAL A 1 98 ? -2.364 -7.401 -5.065 1.00 97.38 98 VAL A C 1
ATOM 779 O O . VAL A 1 98 ? -2.617 -7.827 -3.945 1.00 97.38 98 VAL A O 1
ATOM 782 N N . THR A 1 99 ? -3.335 -7.020 -5.899 1.00 98.19 99 THR A N 1
ATOM 783 C CA . THR A 1 99 ? -4.750 -7.036 -5.486 1.00 98.19 99 THR A CA 1
ATOM 784 C C . THR A 1 99 ? -5.239 -8.446 -5.169 1.00 98.19 99 THR A C 1
ATOM 786 O O . THR A 1 99 ? -5.944 -8.618 -4.182 1.00 98.19 99 THR A O 1
ATOM 789 N N . ARG A 1 100 ? -4.827 -9.465 -5.934 1.00 98.19 100 ARG A N 1
ATOM 790 C CA . ARG A 1 100 ? -5.105 -10.872 -5.612 1.00 98.19 100 ARG A CA 1
ATOM 791 C C . ARG A 1 100 ? -4.509 -11.268 -4.260 1.00 98.19 100 ARG A C 1
ATOM 793 O O . ARG A 1 100 ? -5.237 -11.779 -3.423 1.00 98.19 100 ARG A O 1
ATOM 800 N N . ARG A 1 101 ? -3.232 -10.951 -4.011 1.00 97.44 101 ARG A N 1
ATOM 801 C CA . ARG A 1 101 ? -2.563 -11.204 -2.720 1.00 97.44 101 ARG A CA 1
ATOM 802 C C . ARG A 1 101 ? -3.318 -10.571 -1.547 1.00 97.44 101 ARG A C 1
ATOM 804 O O . ARG A 1 101 ? -3.439 -11.184 -0.492 1.00 97.44 101 ARG A O 1
ATOM 811 N N . GLU A 1 102 ? -3.806 -9.343 -1.710 1.00 97.56 102 GLU A N 1
ATOM 812 C CA . GLU A 1 102 ? -4.558 -8.655 -0.657 1.00 97.56 102 GLU A CA 1
ATOM 813 C C . GLU A 1 102 ? -5.966 -9.236 -0.448 1.00 97.56 102 GLU A C 1
ATOM 815 O O . GLU A 1 102 ? -6.441 -9.254 0.688 1.00 97.56 102 GLU A O 1
ATOM 820 N N . VAL A 1 103 ? -6.607 -9.752 -1.504 1.00 97.69 103 VAL A N 1
ATOM 821 C CA . VAL A 1 103 ? -7.862 -10.518 -1.397 1.00 97.69 103 VAL A CA 1
ATOM 822 C C . VAL A 1 103 ? -7.632 -11.835 -0.661 1.00 97.69 103 VAL A C 1
ATOM 824 O O . VAL A 1 103 ? -8.347 -12.124 0.295 1.00 97.69 103 VAL A O 1
ATOM 827 N N . ASP A 1 104 ? -6.600 -12.594 -1.037 1.00 97.19 104 ASP A N 1
ATOM 828 C CA . ASP A 1 104 ? -6.253 -13.871 -0.397 1.00 97.19 104 ASP A CA 1
ATOM 829 C C . ASP A 1 104 ? -5.932 -13.687 1.096 1.00 97.19 104 ASP A C 1
ATOM 831 O O . ASP A 1 104 ? -6.231 -14.545 1.924 1.00 97.19 104 ASP A O 1
ATOM 835 N N . ALA A 1 105 ? -5.359 -12.536 1.457 1.00 94.75 105 ALA A N 1
ATOM 836 C CA . ALA A 1 105 ? -5.077 -12.170 2.839 1.00 94.75 105 ALA A CA 1
ATOM 837 C C . ALA A 1 105 ? -6.279 -11.574 3.599 1.00 94.75 105 ALA A C 1
ATOM 839 O O . ALA A 1 105 ? -6.117 -11.153 4.745 1.00 94.75 105 ALA A O 1
ATOM 840 N N . GLY A 1 106 ? -7.456 -11.475 2.972 1.00 95.12 106 GLY A N 1
ATOM 841 C CA . GLY A 1 106 ? -8.672 -10.915 3.570 1.00 95.12 106 GLY A CA 1
ATOM 842 C C . GLY A 1 106 ? -8.623 -9.405 3.829 1.00 95.12 106 GLY A C 1
ATOM 843 O O . GLY A 1 106 ? -9.453 -8.884 4.569 1.00 95.12 106 GLY A O 1
ATOM 844 N N . ARG A 1 107 ? -7.651 -8.690 3.250 1.00 94.44 107 ARG A N 1
ATOM 845 C CA . ARG A 1 107 ? -7.443 -7.245 3.454 1.00 94.44 107 ARG A CA 1
ATOM 846 C C . ARG A 1 107 ? -8.110 -6.378 2.384 1.00 94.44 107 ARG A C 1
ATOM 848 O O . ARG A 1 107 ? -8.310 -5.187 2.612 1.00 94.44 107 ARG A O 1
ATOM 855 N N . LEU A 1 108 ? -8.465 -6.968 1.244 1.00 95.75 108 LEU A N 1
ATOM 856 C CA . LEU A 1 108 ? -9.209 -6.338 0.155 1.00 95.75 108 LEU A CA 1
ATOM 857 C C . LEU A 1 108 ? -10.414 -7.214 -0.214 1.00 95.75 108 LEU A C 1
ATOM 859 O O . LEU A 1 108 ? -10.300 -8.434 -0.265 1.00 95.75 108 LEU A O 1
ATOM 863 N N . SER A 1 109 ? -11.569 -6.607 -0.493 1.00 95.88 109 SER A N 1
ATOM 864 C CA . SER A 1 109 ? -12.736 -7.362 -0.969 1.00 95.88 109 SER A CA 1
ATOM 865 C C . SER A 1 109 ? -12.511 -7.873 -2.403 1.00 95.88 109 SER A C 1
ATOM 867 O O . SER A 1 109 ? -11.959 -7.129 -3.222 1.00 95.88 109 SER A O 1
ATOM 869 N N . PRO A 1 110 ? -12.968 -9.088 -2.766 1.00 96.62 110 PRO A N 1
ATOM 870 C CA . PRO A 1 110 ? -12.966 -9.537 -4.162 1.00 96.62 110 PRO A CA 1
ATOM 871 C C . PRO A 1 110 ? -13.809 -8.633 -5.081 1.00 96.62 110 PRO A C 1
ATOM 873 O O . PRO A 1 110 ? -13.498 -8.495 -6.267 1.00 96.62 110 PRO A O 1
ATOM 876 N N . ASP A 1 111 ? -14.825 -7.967 -4.529 1.00 96.94 111 ASP A N 1
ATOM 877 C CA . ASP A 1 111 ? -15.686 -7.016 -5.242 1.00 96.94 111 ASP A CA 1
ATOM 878 C C . ASP A 1 111 ? -15.161 -5.573 -5.183 1.00 96.94 111 ASP A C 1
ATOM 880 O O . ASP A 1 111 ? -15.804 -4.655 -5.691 1.00 96.94 111 ASP A O 1
ATOM 884 N N . ASP A 1 112 ? -13.991 -5.344 -4.571 1.00 96.44 112 ASP A N 1
ATOM 885 C CA . ASP A 1 112 ? -13.393 -4.014 -4.522 1.00 96.44 112 ASP A CA 1
ATOM 886 C C . ASP A 1 112 ? -13.136 -3.480 -5.939 1.00 96.44 112 ASP A C 1
ATOM 888 O O . ASP A 1 112 ? -12.603 -4.174 -6.809 1.00 96.44 112 ASP A O 1
ATOM 892 N N . GLU A 1 113 ? -13.475 -2.211 -6.167 1.00 96.56 113 GLU A N 1
ATOM 893 C CA . GLU A 1 113 ? -13.331 -1.551 -7.468 1.00 96.56 113 GLU A CA 1
ATOM 894 C C . GLU A 1 113 ? -11.908 -1.659 -8.028 1.00 96.56 113 GLU A C 1
ATOM 896 O O . GLU A 1 113 ? -11.731 -1.825 -9.237 1.00 96.56 113 GLU A O 1
ATOM 901 N N . LEU A 1 114 ? -10.886 -1.595 -7.163 1.00 96.69 114 LEU A N 1
ATOM 902 C CA . LEU A 1 114 ? -9.492 -1.712 -7.572 1.00 96.69 114 LEU A CA 1
ATOM 903 C C . LEU A 1 114 ? -9.166 -3.134 -8.044 1.00 96.69 114 LEU A C 1
ATOM 905 O O . LEU A 1 114 ? -8.484 -3.293 -9.057 1.00 96.69 114 LEU A O 1
ATOM 909 N N . ARG A 1 115 ? -9.695 -4.161 -7.365 1.00 97.75 115 ARG A N 1
ATOM 910 C CA . ARG A 1 115 ? -9.560 -5.565 -7.782 1.00 97.75 115 ARG A CA 1
ATOM 911 C C . ARG A 1 115 ? -10.264 -5.804 -9.116 1.00 97.75 115 ARG A C 1
ATOM 913 O O . ARG A 1 115 ? -9.656 -6.337 -10.041 1.00 97.75 115 ARG A O 1
ATOM 920 N N . GLN A 1 116 ? -11.512 -5.358 -9.244 1.00 97.94 116 GLN A N 1
ATOM 921 C CA . GLN A 1 116 ? -12.307 -5.491 -10.470 1.00 97.94 116 GLN A CA 1
ATOM 922 C C . GLN A 1 116 ? -11.651 -4.778 -11.658 1.00 97.94 116 GLN A C 1
ATOM 924 O O . GLN A 1 116 ? -11.635 -5.280 -12.784 1.00 97.94 116 GLN A O 1
ATOM 929 N N . ARG A 1 117 ? -11.067 -3.602 -11.412 1.00 97.06 117 ARG A N 1
ATOM 930 C CA . ARG A 1 117 ? -10.274 -2.882 -12.407 1.00 97.06 117 ARG A CA 1
ATOM 931 C C . ARG A 1 117 ? -9.038 -3.674 -12.829 1.00 97.06 117 ARG A C 1
ATOM 933 O O . ARG A 1 117 ? -8.836 -3.820 -14.028 1.00 97.06 117 ARG A O 1
ATOM 940 N N . ALA A 1 118 ? -8.271 -4.209 -11.881 1.00 97.25 118 ALA A N 1
ATOM 941 C CA . ALA A 1 118 ? -7.073 -4.992 -12.175 1.00 97.25 118 ALA A CA 1
ATOM 942 C C . ALA A 1 118 ? -7.382 -6.218 -13.049 1.00 97.25 118 ALA A C 1
ATOM 944 O O . ALA A 1 118 ? -6.711 -6.434 -14.054 1.00 97.25 118 ALA A O 1
ATOM 945 N N . VAL A 1 119 ? -8.449 -6.961 -12.727 1.00 97.75 119 VAL A N 1
ATOM 946 C CA . VAL A 1 119 ? -8.908 -8.121 -13.517 1.00 97.75 119 VAL A CA 1
ATOM 947 C C . VAL A 1 119 ? -9.271 -7.716 -14.944 1.00 97.75 119 VAL A C 1
ATOM 949 O O . VAL A 1 119 ? -8.838 -8.348 -15.906 1.00 97.75 119 VAL A O 1
ATOM 952 N N . ARG A 1 120 ? -10.059 -6.647 -15.093 1.00 97.62 120 ARG A N 1
ATOM 953 C CA . ARG A 1 120 ? -10.487 -6.151 -16.406 1.00 97.62 120 ARG A CA 1
ATOM 954 C C . ARG A 1 120 ? -9.309 -5.674 -17.252 1.00 97.62 120 ARG A C 1
ATOM 956 O O . ARG A 1 120 ? -9.261 -5.979 -18.437 1.00 97.62 120 ARG A O 1
ATOM 963 N N . GLU A 1 121 ? -8.386 -4.920 -16.662 1.00 96.19 121 GLU A N 1
ATOM 964 C CA . GLU A 1 121 ? -7.205 -4.422 -17.371 1.00 96.19 121 GLU A CA 1
ATOM 965 C C . GLU A 1 121 ? -6.258 -5.568 -17.749 1.00 96.19 121 GLU A C 1
ATOM 967 O O . GLU A 1 121 ? -5.729 -5.566 -18.857 1.00 96.19 121 GLU A O 1
ATOM 972 N N . MET A 1 122 ? -6.102 -6.578 -16.886 1.00 97.44 122 MET A N 1
ATOM 973 C CA . MET A 1 122 ? -5.296 -7.770 -17.172 1.00 97.44 122 MET A CA 1
ATOM 974 C C . MET A 1 122 ? -5.829 -8.559 -18.378 1.00 97.44 122 MET A C 1
ATOM 976 O O . MET A 1 122 ? -5.051 -9.130 -19.137 1.00 97.44 122 MET A O 1
ATOM 980 N N . ALA A 1 123 ? -7.149 -8.577 -18.585 1.00 96.12 123 ALA A N 1
ATOM 981 C CA . ALA A 1 123 ? -7.773 -9.242 -19.729 1.00 96.12 123 ALA A CA 1
ATOM 982 C C . ALA A 1 123 ? -7.627 -8.469 -21.058 1.00 96.12 123 ALA A C 1
ATOM 984 O O . ALA A 1 123 ? -7.852 -9.038 -22.126 1.00 96.12 123 ALA A O 1
ATOM 985 N N . ALA A 1 124 ? -7.276 -7.181 -21.013 1.00 95.88 124 ALA A N 1
ATOM 986 C CA . ALA A 1 124 ? -7.070 -6.347 -22.194 1.00 95.88 124 ALA A CA 1
ATOM 987 C C . ALA A 1 124 ? -5.588 -6.335 -22.620 1.00 95.88 124 ALA A C 1
ATOM 989 O O . ALA A 1 124 ? -4.712 -6.600 -21.797 1.00 95.88 124 ALA A O 1
ATOM 990 N N . PRO A 1 125 ? -5.260 -5.984 -23.878 1.00 97.00 125 PRO A N 1
ATOM 991 C CA . PRO A 1 125 ? -3.877 -5.729 -24.270 1.00 97.00 125 PRO A CA 1
ATOM 992 C C . PRO A 1 125 ? -3.258 -4.614 -23.416 1.00 97.00 125 PRO A C 1
ATOM 994 O O . PRO A 1 125 ? -3.775 -3.498 -23.370 1.00 97.00 125 PRO A O 1
ATOM 997 N N . HIS A 1 126 ? -2.138 -4.910 -22.763 1.00 96.25 126 HIS A N 1
ATOM 998 C CA . HIS A 1 126 ? -1.418 -3.980 -21.898 1.00 96.25 126 HIS A CA 1
ATOM 999 C C . HIS A 1 126 ? 0.098 -4.172 -22.053 1.00 96.25 126 HIS A C 1
ATOM 1001 O O . HIS A 1 126 ? 0.549 -5.250 -22.447 1.00 96.25 126 HIS A O 1
ATOM 1007 N N . PRO A 1 127 ? 0.911 -3.138 -21.774 1.00 96.44 127 PRO A N 1
ATOM 1008 C CA . PRO A 1 127 ? 2.355 -3.295 -21.744 1.00 96.44 127 PRO A CA 1
ATOM 1009 C C . PRO A 1 127 ? 2.769 -4.188 -20.570 1.00 96.44 127 PRO A C 1
ATOM 1011 O O . PRO A 1 127 ? 2.323 -4.007 -19.435 1.00 96.44 127 PRO A O 1
ATOM 1014 N N . THR A 1 128 ? 3.675 -5.120 -20.843 1.00 96.75 128 THR A N 1
ATOM 1015 C CA . THR A 1 128 ? 4.307 -5.960 -19.817 1.00 96.75 128 THR A CA 1
ATOM 1016 C C . THR A 1 128 ? 5.118 -5.108 -18.844 1.00 96.75 128 THR A C 1
ATOM 1018 O O . THR A 1 128 ? 5.585 -4.008 -19.176 1.00 96.75 128 THR A O 1
ATOM 1021 N N . ARG A 1 129 ? 5.391 -5.645 -17.652 1.00 95.62 129 ARG A N 1
ATOM 1022 C CA . ARG A 1 129 ? 6.273 -4.993 -16.675 1.00 95.62 129 ARG A CA 1
ATOM 1023 C C . ARG A 1 129 ? 7.629 -4.610 -17.274 1.00 95.62 129 ARG A C 1
ATOM 1025 O O . ARG A 1 129 ? 8.105 -3.499 -17.049 1.00 95.62 129 ARG A O 1
ATOM 1032 N N . ALA A 1 130 ? 8.236 -5.502 -18.057 1.00 96.50 130 ALA A N 1
ATOM 1033 C CA . ALA A 1 130 ? 9.538 -5.266 -18.681 1.00 96.50 130 ALA A CA 1
ATOM 1034 C C . ALA A 1 130 ? 9.501 -4.097 -19.681 1.00 96.50 130 ALA A C 1
ATOM 1036 O O . ALA A 1 130 ? 10.400 -3.254 -19.680 1.00 96.50 130 ALA A O 1
ATOM 1037 N N . GLN A 1 131 ? 8.441 -4.005 -20.490 1.00 97.00 131 GLN A N 1
ATOM 1038 C CA . GLN A 1 131 ? 8.242 -2.887 -21.416 1.00 97.00 131 GLN A CA 1
ATOM 1039 C C . GLN A 1 131 ? 8.090 -1.560 -20.666 1.00 97.00 131 GLN A C 1
ATOM 1041 O O . GLN A 1 131 ? 8.738 -0.581 -21.030 1.00 97.00 131 GLN A O 1
ATOM 1046 N N . LEU A 1 132 ? 7.311 -1.531 -19.580 1.00 97.12 132 LEU A N 1
ATOM 1047 C CA . LEU A 1 132 ? 7.155 -0.329 -18.755 1.00 97.12 132 LEU A CA 1
ATOM 1048 C C . LEU A 1 132 ? 8.478 0.123 -18.122 1.00 97.12 132 LEU A C 1
ATOM 1050 O O . LEU A 1 132 ? 8.781 1.315 -18.123 1.00 97.12 132 LEU A O 1
ATOM 1054 N N . MET A 1 133 ? 9.297 -0.813 -17.629 1.00 96.00 133 MET A N 1
ATOM 1055 C CA . MET A 1 133 ? 10.629 -0.494 -17.097 1.00 96.00 133 MET A CA 1
ATOM 1056 C C . MET A 1 133 ? 11.552 0.078 -18.181 1.00 96.00 133 MET A C 1
ATOM 1058 O O . MET A 1 133 ? 12.275 1.039 -17.921 1.00 96.00 133 MET A O 1
ATOM 1062 N N . ALA A 1 134 ? 11.504 -0.465 -19.402 1.00 96.38 134 ALA A N 1
ATOM 1063 C CA . ALA A 1 134 ? 12.270 0.059 -20.530 1.00 96.38 134 ALA A CA 1
ATOM 1064 C C . ALA A 1 134 ? 11.831 1.485 -20.912 1.00 96.38 134 ALA A C 1
ATOM 1066 O O . ALA A 1 134 ? 12.681 2.353 -21.116 1.00 96.38 134 ALA A O 1
ATOM 1067 N N . MET A 1 135 ? 10.521 1.751 -20.947 1.00 95.81 135 MET A N 1
ATOM 1068 C CA . MET A 1 135 ? 9.968 3.083 -21.223 1.00 95.81 135 MET A CA 1
ATOM 1069 C C . MET A 1 135 ? 10.376 4.112 -20.157 1.00 95.81 135 MET A C 1
ATOM 1071 O O . MET A 1 135 ? 10.780 5.226 -20.496 1.00 95.81 135 MET A O 1
ATOM 1075 N N . ASP A 1 136 ? 10.308 3.750 -18.872 1.00 95.88 136 ASP A N 1
ATOM 1076 C CA . ASP A 1 136 ? 10.730 4.620 -17.766 1.00 95.88 136 ASP A CA 1
ATOM 1077 C C . ASP A 1 136 ? 12.240 4.913 -17.821 1.00 95.88 136 ASP A C 1
ATOM 1079 O O . ASP A 1 136 ? 12.660 6.066 -17.705 1.00 95.88 136 ASP A O 1
ATOM 1083 N N . ALA A 1 137 ? 13.067 3.899 -18.099 1.00 94.81 137 ALA A N 1
ATOM 1084 C CA . ALA A 1 137 ? 14.509 4.073 -18.269 1.00 94.81 137 ALA A CA 1
ATOM 1085 C C . ALA A 1 137 ? 14.850 5.015 -19.439 1.00 94.81 137 ALA A C 1
ATOM 1087 O O . ALA A 1 137 ? 15.668 5.925 -19.280 1.00 94.81 137 ALA A O 1
ATOM 1088 N N . GLN A 1 138 ? 14.192 4.846 -20.593 1.00 93.75 138 GLN A N 1
ATOM 1089 C CA . GLN A 1 138 ? 14.364 5.731 -21.751 1.00 93.75 138 GLN A CA 1
ATOM 1090 C C . GLN A 1 138 ? 13.992 7.178 -21.421 1.00 93.75 138 GLN A C 1
ATOM 1092 O O . GLN A 1 138 ? 14.742 8.100 -21.746 1.00 93.75 138 GLN A O 1
ATOM 1097 N N . ARG A 1 139 ? 12.867 7.389 -20.732 1.00 93.56 139 ARG A N 1
ATOM 1098 C CA . ARG A 1 139 ? 12.417 8.726 -20.331 1.00 93.56 139 ARG A CA 1
ATOM 1099 C C . ARG A 1 139 ? 13.411 9.409 -19.395 1.00 93.56 139 ARG A C 1
ATOM 1101 O O . ARG A 1 139 ? 13.737 10.578 -19.597 1.00 93.56 139 ARG A O 1
ATOM 1108 N N . ARG A 1 140 ? 13.926 8.689 -18.394 1.00 91.88 140 ARG A N 1
ATOM 1109 C CA . ARG A 1 140 ? 14.942 9.220 -17.469 1.00 91.88 140 ARG A CA 1
ATOM 1110 C C . ARG A 1 140 ? 16.219 9.616 -18.208 1.00 91.88 140 ARG A C 1
ATOM 1112 O O . ARG A 1 140 ? 16.750 10.693 -17.953 1.00 91.88 140 ARG A O 1
ATOM 1119 N N . ALA A 1 141 ? 16.665 8.800 -19.165 1.00 92.12 141 ALA A N 1
ATOM 1120 C CA . ALA A 1 141 ? 17.828 9.114 -19.993 1.00 92.12 141 ALA A CA 1
ATOM 1121 C C . ALA A 1 141 ? 17.619 10.388 -20.835 1.00 92.12 141 ALA A C 1
ATOM 1123 O O . ALA A 1 141 ? 18.496 11.252 -20.867 1.00 92.12 141 ALA A O 1
ATOM 1124 N N . GLN A 1 142 ? 16.447 10.546 -21.460 1.00 90.62 142 GLN A N 1
ATOM 1125 C CA . GLN A 1 142 ? 16.098 11.754 -22.221 1.00 90.62 142 GLN A CA 1
ATOM 1126 C C . GLN A 1 142 ? 16.058 13.005 -21.332 1.00 90.62 142 GLN A C 1
ATOM 1128 O O . GLN A 1 142 ? 16.602 14.045 -21.703 1.00 90.62 142 GLN A O 1
ATOM 1133 N N . ALA A 1 143 ? 15.474 12.902 -20.134 1.00 88.12 143 ALA A N 1
ATOM 1134 C CA . ALA A 1 143 ? 15.435 14.005 -19.177 1.00 88.12 143 ALA A CA 1
ATOM 1135 C C . ALA A 1 143 ? 16.848 14.453 -18.764 1.00 88.12 143 ALA A C 1
ATOM 1137 O O . ALA A 1 143 ? 17.137 15.648 -18.764 1.00 88.12 143 ALA A O 1
ATOM 1138 N N . SER A 1 144 ? 17.756 13.508 -18.487 1.00 85.38 144 SER A N 1
ATOM 1139 C CA . SER A 1 144 ? 19.151 13.820 -18.146 1.00 85.38 144 SER A CA 1
ATOM 1140 C C . SER A 1 144 ? 19.921 14.487 -19.292 1.00 85.38 144 SER A C 1
ATOM 1142 O O . SER A 1 144 ? 20.731 15.379 -19.039 1.00 85.38 144 SER A O 1
ATOM 1144 N N . GLN A 1 145 ? 19.661 14.100 -20.545 1.00 80.69 145 GLN A N 1
ATOM 1145 C CA . GLN A 1 145 ? 20.291 14.722 -21.716 1.00 80.69 145 GLN A CA 1
ATOM 1146 C C . GLN A 1 145 ? 19.865 16.185 -21.878 1.00 80.69 145 GLN A C 1
ATOM 1148 O O . GLN A 1 145 ? 20.725 17.049 -22.045 1.00 80.69 145 GLN A O 1
ATOM 1153 N N . LEU A 1 146 ? 18.568 16.485 -21.736 1.00 78.00 146 LEU A N 1
ATOM 1154 C CA . LEU A 1 146 ? 18.039 17.852 -21.834 1.00 78.00 146 LEU A CA 1
ATOM 1155 C C . LEU A 1 146 ? 18.666 18.800 -20.800 1.00 78.00 146 LEU A C 1
ATOM 1157 O O . LEU A 1 146 ? 18.962 19.951 -21.127 1.00 78.00 146 LEU A O 1
ATOM 1161 N N . THR A 1 147 ? 18.918 18.317 -19.580 1.00 71.50 147 THR A N 1
ATOM 1162 C CA . THR A 1 147 ? 19.578 19.096 -18.520 1.00 71.50 147 THR A CA 1
ATOM 1163 C C . THR A 1 147 ? 21.060 19.361 -18.817 1.00 71.50 147 THR A C 1
ATOM 1165 O O . THR A 1 147 ? 21.565 20.424 -18.467 1.00 71.50 147 THR A O 1
ATOM 1168 N N . GLN A 1 148 ? 21.762 18.444 -19.492 1.00 61.72 148 GLN A N 1
ATOM 1169 C CA . GLN A 1 148 ? 23.179 18.621 -19.848 1.00 61.72 148 GLN A CA 1
ATOM 1170 C C . GLN A 1 148 ? 23.389 19.532 -21.068 1.00 61.72 148 GLN A C 1
ATOM 1172 O O . GLN A 1 148 ? 24.401 20.225 -21.150 1.00 61.72 148 GLN A O 1
ATOM 1177 N N . THR A 1 149 ? 22.434 19.587 -22.001 1.00 59.50 149 THR A N 1
ATOM 1178 C CA . THR A 1 149 ? 22.514 20.434 -23.207 1.00 59.50 149 THR A CA 1
ATOM 1179 C C . THR A 1 149 ? 22.064 21.887 -23.023 1.00 59.50 149 THR A C 1
ATOM 1181 O O . THR A 1 149 ? 22.014 22.617 -24.009 1.00 59.50 149 THR A O 1
ATOM 1184 N N . GLN A 1 150 ? 21.756 22.357 -21.806 1.00 52.31 150 GLN A N 1
ATOM 1185 C CA . GLN A 1 150 ? 21.594 23.794 -21.538 1.00 52.31 150 GLN A CA 1
ATOM 1186 C C . GLN A 1 150 ?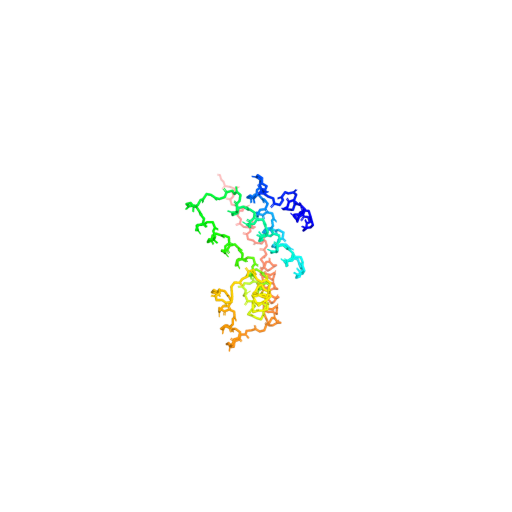 22.955 24.428 -21.193 1.00 52.31 150 GLN A C 1
ATOM 1188 O O . GLN A 1 150 ? 23.375 24.382 -20.036 1.00 52.31 150 GLN A O 1
ATOM 1193 N N . PRO A 1 151 ? 23.675 25.057 -22.146 1.00 50.97 151 PRO A N 1
ATOM 1194 C CA . PRO A 1 151 ? 24.868 25.811 -21.802 1.00 50.97 151 PRO A CA 1
ATOM 1195 C C . PRO A 1 151 ? 24.489 27.034 -20.957 1.00 50.97 151 PRO A C 1
ATOM 1197 O O . PRO A 1 151 ? 23.602 27.814 -21.310 1.00 50.97 151 PRO A O 1
ATOM 1200 N N . ALA A 1 152 ? 25.241 27.257 -19.878 1.00 53.34 152 ALA A N 1
ATOM 1201 C CA . ALA A 1 152 ? 25.211 28.443 -19.016 1.00 53.34 152 ALA A CA 1
ATOM 1202 C C . ALA A 1 152 ? 25.660 29.749 -19.727 1.00 53.34 152 ALA A C 1
ATOM 1204 O O . ALA A 1 152 ? 26.226 30.653 -19.114 1.00 53.34 152 ALA A O 1
ATOM 1205 N N . SER A 1 153 ? 25.439 29.879 -21.038 1.00 54.50 153 SER A N 1
ATOM 1206 C CA . SER A 1 153 ? 25.968 30.952 -21.886 1.00 54.50 153 SER A CA 1
ATOM 1207 C C . SER A 1 153 ? 24.912 31.977 -22.313 1.00 54.50 153 SER A C 1
ATOM 1209 O O . SER A 1 153 ? 25.015 32.543 -23.401 1.00 54.50 153 SER A O 1
ATOM 1211 N N . ARG A 1 154 ? 23.897 32.249 -21.479 1.00 52.50 154 ARG A N 1
ATOM 1212 C CA . ARG A 1 154 ? 22.900 33.309 -21.748 1.00 52.50 154 ARG A CA 1
ATOM 1213 C C . ARG A 1 154 ? 23.037 34.591 -20.913 1.00 52.50 154 ARG A C 1
ATOM 1215 O O . ARG A 1 154 ? 22.322 35.542 -21.191 1.00 52.50 154 ARG A O 1
ATOM 1222 N N . TRP A 1 155 ? 24.017 34.688 -20.006 1.00 56.56 155 TRP A N 1
ATOM 1223 C CA . TRP A 1 155 ? 24.223 35.883 -19.159 1.00 56.56 155 TRP A CA 1
ATOM 1224 C C . TRP A 1 155 ? 25.534 36.661 -19.392 1.00 56.56 155 TRP A C 1
ATOM 1226 O O . TRP A 1 155 ? 25.959 37.421 -18.530 1.00 56.56 155 TRP A O 1
ATOM 1236 N N . ARG A 1 156 ? 26.188 36.548 -20.561 1.00 52.72 156 ARG A N 1
ATOM 1237 C CA . ARG A 1 156 ? 27.399 37.350 -20.886 1.00 52.72 156 ARG A CA 1
ATOM 1238 C C . ARG A 1 156 ? 27.217 38.417 -21.974 1.00 52.72 156 ARG A C 1
ATOM 1240 O O . ARG A 1 156 ? 28.158 38.706 -22.706 1.00 52.72 156 ARG A O 1
ATOM 1247 N N . ARG A 1 157 ? 26.043 39.046 -22.081 1.00 51.88 157 ARG A N 1
ATOM 1248 C CA . ARG A 1 157 ? 25.866 40.275 -22.887 1.00 51.88 157 ARG A CA 1
ATOM 1249 C C . ARG A 1 157 ? 24.875 41.246 -22.236 1.00 51.88 157 ARG A C 1
ATOM 1251 O O . ARG A 1 157 ? 23.794 41.454 -22.765 1.00 51.88 157 ARG A O 1
ATOM 1258 N N . ALA A 1 158 ? 25.228 41.820 -21.085 1.00 49.34 158 ALA A N 1
ATOM 1259 C CA . ALA A 1 158 ? 24.472 42.945 -20.511 1.00 49.34 158 ALA A CA 1
ATOM 1260 C C . ALA A 1 158 ? 25.302 43.887 -19.608 1.00 49.34 158 ALA A C 1
ATOM 1262 O O . ALA A 1 158 ? 24.736 44.567 -18.764 1.00 49.34 158 ALA A O 1
ATOM 1263 N N . LEU A 1 159 ? 26.635 43.951 -19.754 1.00 50.72 159 LEU A N 1
ATOM 1264 C CA . LEU A 1 159 ? 27.489 44.825 -18.924 1.00 50.72 159 LEU A CA 1
ATOM 1265 C C . LEU A 1 159 ? 28.610 45.523 -19.718 1.00 50.72 159 LEU A C 1
ATOM 1267 O O . LEU A 1 159 ? 29.761 45.536 -19.299 1.00 50.72 159 LEU A O 1
ATOM 1271 N N . THR A 1 160 ? 28.299 46.123 -20.871 1.00 51.22 160 THR A N 1
ATOM 1272 C CA . THR A 1 160 ? 29.264 46.987 -21.594 1.00 51.22 160 THR A CA 1
ATOM 1273 C C . THR A 1 160 ? 28.679 48.298 -22.129 1.00 51.22 160 THR A C 1
ATOM 1275 O O . THR A 1 160 ? 29.225 48.865 -23.067 1.00 51.22 160 THR A O 1
ATOM 1278 N N . TRP A 1 161 ? 27.609 48.832 -21.527 1.00 50.31 161 TRP A N 1
ATOM 1279 C CA . TRP A 1 161 ? 26.997 50.095 -21.987 1.00 50.31 161 TRP A CA 1
ATOM 1280 C C . TRP A 1 161 ? 26.806 51.178 -20.916 1.00 50.31 161 TRP A C 1
ATOM 1282 O O . TRP A 1 161 ? 26.010 52.086 -21.107 1.00 50.31 161 TRP A O 1
ATOM 1292 N N . TRP A 1 162 ? 27.554 51.145 -19.809 1.00 51.72 162 TRP A N 1
ATOM 1293 C CA . TRP A 1 162 ? 27.528 52.224 -18.808 1.00 51.72 162 TRP A CA 1
ATOM 1294 C C . TRP A 1 162 ? 28.943 52.690 -18.457 1.00 51.72 162 TRP A C 1
ATOM 1296 O O . TRP A 1 162 ? 29.501 52.326 -17.428 1.00 51.72 162 TRP A O 1
ATOM 1306 N N . ARG A 1 163 ? 29.547 53.462 -19.368 1.00 50.00 163 ARG A N 1
ATOM 1307 C CA . ARG A 1 163 ? 30.611 54.452 -19.105 1.00 50.00 163 ARG A CA 1
ATOM 1308 C C . ARG A 1 163 ? 30.849 55.254 -20.386 1.00 50.00 163 ARG A C 1
ATOM 1310 O O . ARG A 1 163 ? 31.661 54.850 -21.212 1.00 50.00 163 ARG A O 1
ATOM 1317 N N . ARG A 1 164 ? 30.113 56.358 -20.541 1.00 48.28 164 ARG A N 1
ATOM 1318 C CA . ARG A 1 164 ? 30.479 57.599 -21.256 1.00 48.28 164 ARG A CA 1
ATOM 1319 C C . ARG A 1 164 ? 29.218 58.447 -21.424 1.00 48.28 164 ARG A C 1
ATOM 1321 O O . ARG A 1 164 ? 28.432 58.159 -22.317 1.00 48.28 164 ARG A O 1
ATOM 1328 N N . THR A 1 165 ? 29.025 59.404 -20.521 1.00 55.03 165 THR A N 1
ATOM 1329 C CA . THR A 1 165 ? 29.073 60.867 -20.738 1.00 55.03 165 THR A CA 1
ATOM 1330 C C . THR A 1 165 ? 28.583 61.537 -19.472 1.00 55.03 165 THR A C 1
ATOM 1332 O O . THR A 1 165 ? 27.453 61.197 -19.058 1.00 55.03 165 THR A O 1
#

pLDDT: mean 89.39, std 13.79, range [48.28, 98.19]